Protein AF-A0A940HZU5-F1 (afdb_monomer_lite)

Radius of gyration: 27.44 Å; chains: 1; bounding box: 53×49×79 Å

Structure (mmCIF, N/CA/C/O backbone):
data_AF-A0A940HZU5-F1
#
_entry.id   AF-A0A940HZU5-F1
#
loop_
_atom_site.group_PDB
_atom_site.id
_atom_site.type_symbol
_atom_site.label_atom_id
_atom_site.label_alt_id
_atom_site.label_comp_id
_atom_site.label_asym_id
_atom_site.label_entity_id
_atom_site.label_seq_id
_atom_site.pdbx_PDB_ins_code
_atom_site.Cartn_x
_atom_site.Cartn_y
_atom_site.Cartn_z
_atom_site.occupancy
_atom_site.B_iso_or_equiv
_atom_site.auth_seq_id
_atom_site.auth_comp_id
_atom_site.auth_asym_id
_atom_site.auth_atom_id
_atom_site.pdbx_PDB_model_num
ATOM 1 N N . MET A 1 1 ? 13.998 6.261 -34.805 1.00 33.50 1 MET A N 1
ATOM 2 C CA . MET A 1 1 ? 14.179 6.524 -33.360 1.00 33.50 1 MET A CA 1
ATOM 3 C C . MET A 1 1 ? 12.966 5.956 -32.638 1.00 33.50 1 MET A C 1
ATOM 5 O O . MET A 1 1 ? 11.883 6.503 -32.793 1.00 33.50 1 MET A O 1
ATOM 9 N N . VAL A 1 2 ? 13.092 4.814 -31.957 1.00 42.34 2 VAL A N 1
ATOM 10 C CA . VAL A 1 2 ? 11.961 4.232 -31.214 1.00 42.34 2 VAL A CA 1
ATOM 11 C C . VAL A 1 2 ? 11.777 5.073 -29.956 1.00 42.34 2 VAL A C 1
ATOM 13 O O . VAL A 1 2 ? 12.601 5.022 -29.046 1.00 42.34 2 VAL A O 1
ATOM 16 N N . ASN A 1 3 ? 10.744 5.916 -29.948 1.00 39.06 3 ASN A N 1
ATOM 17 C CA . ASN A 1 3 ? 10.325 6.663 -28.770 1.00 39.06 3 ASN A CA 1
ATOM 18 C C . ASN A 1 3 ? 9.863 5.633 -27.730 1.00 39.06 3 ASN A C 1
ATOM 20 O O . ASN A 1 3 ? 8.731 5.157 -27.799 1.00 39.06 3 ASN A O 1
ATOM 24 N N . LYS A 1 4 ? 10.773 5.215 -26.839 1.00 44.28 4 LYS A N 1
ATOM 25 C CA . LYS A 1 4 ? 10.489 4.331 -25.704 1.00 44.28 4 LYS A CA 1
ATOM 26 C C . LYS A 1 4 ? 9.590 5.091 -24.744 1.00 44.28 4 LYS A C 1
ATOM 28 O O . LYS A 1 4 ? 10.065 5.722 -23.800 1.00 44.28 4 LYS A O 1
ATOM 33 N N . ARG A 1 5 ? 8.295 5.118 -25.043 1.00 53.41 5 ARG A N 1
ATOM 34 C CA . ARG A 1 5 ? 7.315 5.786 -24.203 1.00 53.41 5 ARG A CA 1
ATOM 35 C C . ARG A 1 5 ? 7.353 5.092 -22.849 1.00 53.41 5 ARG A C 1
ATOM 37 O O . ARG A 1 5 ? 7.190 3.880 -22.743 1.00 53.41 5 ARG A O 1
ATOM 44 N N . HIS A 1 6 ? 7.649 5.862 -21.811 1.00 55.97 6 HIS A N 1
ATOM 45 C CA . HIS A 1 6 ? 7.389 5.428 -20.450 1.00 55.97 6 HIS A CA 1
ATOM 46 C C . HIS A 1 6 ? 5.877 5.526 -20.261 1.00 55.97 6 HIS A C 1
ATOM 48 O O . HIS A 1 6 ? 5.378 6.505 -19.700 1.00 55.97 6 HIS A O 1
ATOM 54 N N . ASP A 1 7 ? 5.146 4.573 -20.835 1.00 63.38 7 ASP A N 1
ATOM 55 C CA . ASP A 1 7 ? 3.695 4.587 -20.821 1.00 63.38 7 ASP A CA 1
ATOM 56 C C . ASP A 1 7 ? 3.241 4.339 -19.381 1.00 63.38 7 ASP A C 1
ATOM 58 O O . ASP A 1 7 ? 3.487 3.289 -18.772 1.00 63.38 7 ASP A O 1
ATOM 62 N N . LYS A 1 8 ? 2.644 5.383 -18.800 1.00 72.06 8 LYS A N 1
ATOM 63 C CA . LYS A 1 8 ? 1.909 5.289 -17.545 1.00 72.06 8 LYS A CA 1
ATOM 64 C C . LYS A 1 8 ? 0.564 4.675 -17.876 1.00 72.06 8 LYS A C 1
ATOM 66 O O . LYS A 1 8 ? -0.210 5.266 -18.622 1.00 72.06 8 LYS A O 1
ATOM 71 N N . GLY A 1 9 ? 0.302 3.503 -17.326 1.00 74.81 9 GLY A N 1
ATOM 72 C CA . GLY A 1 9 ? -0.891 2.747 -17.661 1.00 74.81 9 GLY A CA 1
ATOM 73 C C . GLY A 1 9 ? -1.328 1.836 -16.532 1.00 74.81 9 GLY A C 1
ATOM 74 O O . GLY A 1 9 ? -0.617 1.646 -15.541 1.00 74.81 9 GLY A O 1
ATOM 75 N N . THR A 1 10 ? -2.525 1.296 -16.715 1.00 79.81 10 THR A N 1
ATOM 76 C CA . THR A 1 10 ? -3.044 0.188 -15.922 1.00 79.81 10 THR A CA 1
ATOM 77 C C . THR A 1 10 ? -2.892 -1.073 -16.759 1.00 79.81 10 THR A C 1
ATOM 79 O O . THR A 1 10 ? -3.393 -1.126 -17.877 1.00 79.81 10 THR A O 1
ATOM 82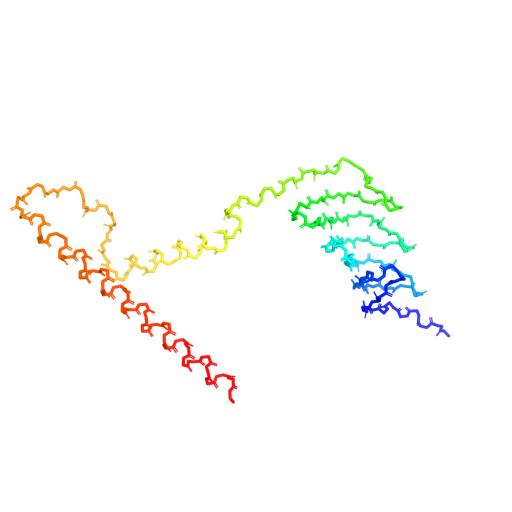 N N . PHE A 1 11 ? -2.182 -2.059 -16.231 1.00 78.75 11 PHE A N 1
ATOM 83 C CA . PHE A 1 11 ? -1.897 -3.333 -16.871 1.00 78.75 11 PHE A CA 1
ATOM 84 C C . PHE A 1 11 ? -2.450 -4.446 -15.995 1.00 78.75 11 PHE A C 1
ATOM 86 O O . PHE A 1 11 ? -2.144 -4.512 -14.804 1.00 78.75 11 PHE A O 1
ATOM 93 N N . THR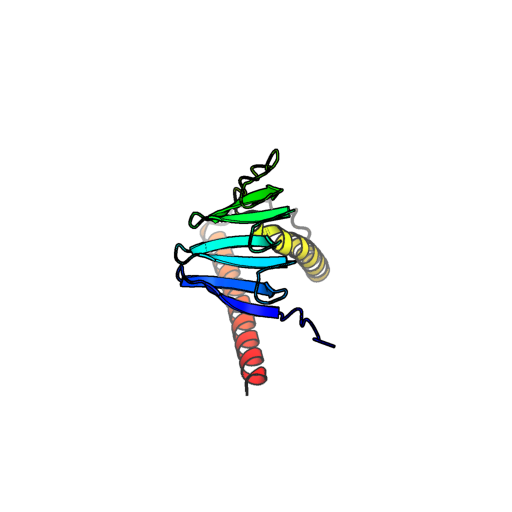 A 1 12 ? -3.256 -5.319 -16.579 1.00 79.88 12 THR A N 1
ATOM 94 C CA . THR A 1 12 ? -3.671 -6.557 -15.924 1.00 79.88 12 THR A CA 1
ATOM 95 C C . THR A 1 12 ? -2.600 -7.606 -16.178 1.00 79.88 12 THR A C 1
ATOM 97 O O . THR A 1 12 ? -2.167 -7.800 -17.311 1.00 79.88 12 THR A O 1
ATOM 100 N N . MET A 1 13 ? -2.128 -8.227 -15.109 1.00 77.75 13 MET A N 1
ATOM 101 C CA . MET A 1 13 ? -1.109 -9.270 -15.131 1.00 77.75 13 MET A CA 1
ATOM 102 C C . MET A 1 13 ? -1.766 -10.629 -15.359 1.00 77.75 13 MET A C 1
ATOM 104 O O . MET A 1 13 ? -2.962 -10.784 -15.116 1.00 77.75 13 MET A O 1
ATOM 108 N N . GLU A 1 14 ? -0.984 -11.617 -15.792 1.00 76.44 14 GLU A N 1
ATOM 109 C CA . GLU A 1 14 ? -1.481 -12.979 -16.051 1.00 76.44 14 GLU A CA 1
ATOM 110 C C . GLU A 1 14 ? -2.114 -13.614 -14.801 1.00 76.44 14 GLU A C 1
ATOM 112 O O . GLU A 1 14 ? -3.120 -14.308 -14.902 1.00 76.44 14 GLU A O 1
ATOM 117 N N . ASP A 1 15 ? -1.618 -13.260 -13.611 1.00 76.44 15 ASP A N 1
ATOM 118 C CA . ASP A 1 15 ? -2.164 -13.685 -12.314 1.00 76.44 15 ASP A CA 1
ATOM 119 C C . ASP A 1 15 ? -3.521 -13.028 -11.956 1.00 76.44 15 ASP A C 1
ATOM 121 O O . ASP A 1 15 ? -4.043 -13.205 -10.852 1.00 76.44 15 ASP A O 1
ATOM 125 N N . GLY A 1 16 ? -4.076 -12.189 -12.839 1.00 82.25 16 GLY A N 1
ATOM 126 C CA . GLY A 1 16 ? -5.288 -11.392 -12.613 1.00 82.25 16 GLY A CA 1
ATOM 127 C C . GLY A 1 16 ? -5.076 -10.145 -11.745 1.00 82.25 16 GLY A C 1
ATOM 128 O O . GLY A 1 16 ? -6.013 -9.377 -11.523 1.00 82.25 16 GLY A O 1
ATOM 129 N N . GLY A 1 17 ? -3.857 -9.924 -11.245 1.00 86.31 17 GLY A N 1
ATOM 130 C CA . GLY A 1 17 ? -3.492 -8.718 -10.506 1.00 86.31 17 GLY A CA 1
ATOM 131 C C . GLY A 1 17 ? -3.425 -7.483 -11.407 1.00 86.31 17 GLY A C 1
ATOM 132 O O . GLY A 1 17 ? -3.130 -7.572 -12.596 1.00 86.31 17 GLY A O 1
ATOM 133 N N . THR A 1 18 ? -3.660 -6.306 -10.838 1.00 88.38 18 THR A N 1
ATOM 134 C CA . THR A 1 18 ? -3.652 -5.036 -11.575 1.00 88.38 18 THR A CA 1
ATOM 135 C C . THR A 1 18 ? -2.442 -4.201 -11.188 1.00 88.38 18 THR A C 1
ATOM 137 O O . THR A 1 18 ? -2.282 -3.810 -10.029 1.00 88.38 18 THR A O 1
ATOM 140 N N . TYR A 1 19 ? -1.609 -3.871 -12.168 1.00 88.50 19 TYR A N 1
ATOM 141 C CA . TYR A 1 19 ? -0.474 -2.971 -12.035 1.00 88.50 19 TYR A CA 1
ATOM 142 C C . TYR A 1 19 ? -0.800 -1.589 -12.598 1.00 88.50 19 TYR A C 1
ATOM 144 O O . TYR A 1 19 ? -1.113 -1.446 -13.771 1.00 88.50 19 TYR A O 1
ATOM 152 N N . VAL A 1 20 ? -0.671 -0.553 -11.781 1.00 89.81 20 VAL A N 1
ATOM 153 C CA . VAL A 1 20 ? -0.814 0.847 -12.185 1.00 89.81 20 VAL A CA 1
ATOM 154 C C . VAL A 1 20 ? 0.521 1.538 -11.980 1.00 89.81 20 VAL A C 1
ATOM 156 O O . VAL A 1 20 ? 0.959 1.729 -10.842 1.00 89.81 20 VAL A O 1
ATOM 159 N N . GLY A 1 21 ? 1.188 1.928 -13.058 1.00 88.62 21 GLY A N 1
ATOM 160 C CA . GLY A 1 21 ? 2.506 2.534 -12.935 1.00 88.62 21 GLY A CA 1
ATOM 161 C C . GLY A 1 21 ? 3.162 2.869 -14.256 1.00 88.62 21 GLY A C 1
ATOM 162 O O . GLY A 1 21 ? 2.559 2.782 -15.325 1.00 88.62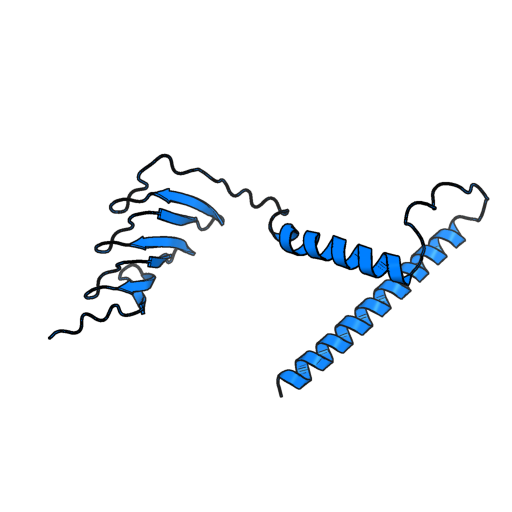 21 GLY A O 1
ATOM 163 N N . THR A 1 22 ? 4.420 3.283 -14.157 1.00 86.56 22 THR A N 1
ATOM 164 C CA . THR A 1 22 ? 5.277 3.452 -15.326 1.00 86.56 22 THR A CA 1
ATOM 165 C C . THR A 1 22 ? 5.765 2.090 -15.800 1.00 86.56 22 THR A C 1
ATOM 167 O O . THR A 1 22 ? 6.273 1.285 -15.018 1.00 86.56 22 THR A O 1
ATOM 170 N N . THR A 1 23 ? 5.642 1.846 -17.096 1.00 82.81 23 THR A N 1
ATOM 171 C CA . THR A 1 23 ? 6.316 0.727 -17.753 1.00 82.81 23 THR A CA 1
ATOM 172 C C . THR A 1 23 ? 7.423 1.258 -18.649 1.00 82.81 23 THR A C 1
ATOM 174 O O . THR A 1 23 ? 7.397 2.411 -19.085 1.00 82.81 23 THR A O 1
ATOM 177 N N . LYS A 1 24 ? 8.441 0.439 -18.878 1.00 81.56 24 LYS A N 1
ATOM 178 C CA . LYS A 1 24 ? 9.508 0.701 -19.834 1.00 81.56 24 LYS A CA 1
ATOM 179 C C . LYS A 1 24 ? 9.621 -0.528 -20.718 1.00 81.56 24 LYS A C 1
ATOM 181 O O . LYS A 1 24 ? 9.840 -1.618 -20.203 1.00 81.56 24 LYS A O 1
ATOM 186 N N . ASP A 1 25 ? 9.438 -0.347 -22.024 1.00 80.19 25 ASP A N 1
ATOM 187 C CA . ASP A 1 25 ? 9.473 -1.438 -23.008 1.00 80.19 25 ASP A CA 1
ATOM 188 C C . ASP A 1 25 ? 8.480 -2.583 -22.680 1.00 80.19 25 ASP A C 1
ATOM 190 O O . ASP A 1 25 ? 8.785 -3.755 -22.864 1.00 80.19 25 ASP A O 1
ATOM 194 N N . GLY A 1 26 ? 7.298 -2.249 -22.140 1.00 74.94 26 GLY A N 1
ATOM 195 C CA . GLY A 1 26 ? 6.276 -3.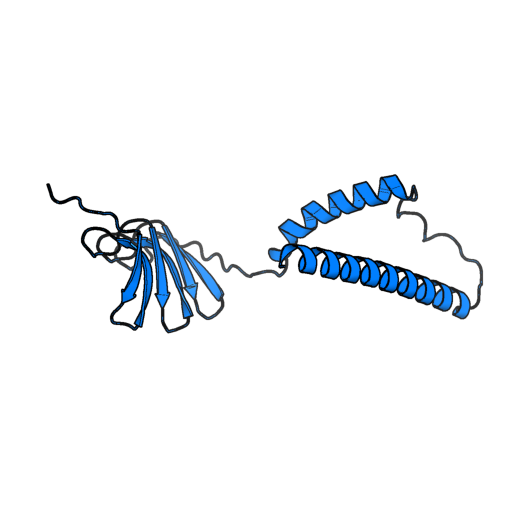228 -21.732 1.00 74.94 26 GLY A CA 1
ATOM 196 C C . GLY A 1 26 ? 6.532 -3.909 -20.381 1.00 74.94 26 GLY A C 1
ATOM 197 O O . GLY A 1 26 ? 5.712 -4.700 -19.929 1.00 74.94 26 GLY A O 1
ATOM 198 N N . VAL A 1 27 ? 7.632 -3.574 -19.701 1.00 81.31 27 VAL A N 1
ATOM 199 C CA . VAL A 1 27 ? 8.003 -4.151 -18.404 1.00 81.31 27 VAL A CA 1
ATOM 200 C C . VAL A 1 27 ? 7.781 -3.124 -17.282 1.00 81.31 27 VAL A C 1
ATOM 202 O O . VAL A 1 27 ? 8.164 -1.960 -17.439 1.00 81.31 27 VAL A O 1
ATOM 205 N N . PRO A 1 28 ? 7.198 -3.500 -16.125 1.00 83.12 28 PRO A N 1
ATOM 206 C CA . PRO A 1 28 ? 7.081 -2.620 -14.961 1.00 83.12 28 PRO A CA 1
ATOM 207 C C . PRO A 1 28 ? 8.428 -2.014 -14.552 1.00 83.12 28 PRO A C 1
ATOM 209 O O . PRO A 1 28 ? 9.370 -2.727 -14.190 1.00 83.12 28 PRO A O 1
ATOM 212 N N . HIS A 1 29 ? 8.527 -0.685 -14.592 1.00 86.31 29 HIS A N 1
ATOM 213 C CA . HIS A 1 29 ? 9.773 0.022 -14.307 1.00 86.31 29 HIS A CA 1
ATOM 214 C C . HIS A 1 29 ? 9.507 1.443 -13.808 1.00 86.31 29 HIS A C 1
ATOM 216 O O . HIS A 1 29 ? 8.824 2.226 -14.458 1.00 86.31 29 HIS A O 1
ATOM 222 N N . GLY A 1 30 ? 10.127 1.843 -12.700 1.00 87.56 30 GLY A N 1
ATOM 223 C CA . GLY A 1 30 ? 9.941 3.154 -12.078 1.00 87.56 30 GLY A CA 1
ATOM 224 C C . GLY A 1 30 ? 9.080 3.055 -10.826 1.00 87.56 30 GLY A C 1
ATOM 225 O O . GLY A 1 30 ? 9.381 2.246 -9.960 1.00 87.56 30 GLY A O 1
ATOM 226 N N . GLN A 1 31 ? 8.053 3.891 -10.679 1.00 88.94 31 GLN A N 1
ATOM 227 C CA . GLN A 1 31 ? 7.110 3.795 -9.560 1.00 88.94 31 GLN A CA 1
ATOM 228 C C . GLN A 1 31 ? 5.809 3.161 -10.031 1.00 88.94 31 GLN A C 1
ATOM 230 O O . GLN A 1 31 ? 5.273 3.520 -11.079 1.00 88.94 31 GLN A O 1
ATOM 235 N N . GLY A 1 32 ? 5.296 2.234 -9.230 1.00 90.75 32 GLY A N 1
ATOM 236 C CA . GLY A 1 32 ? 4.088 1.510 -9.568 1.00 90.75 32 GLY A CA 1
ATOM 237 C C . GLY A 1 32 ? 3.400 0.899 -8.365 1.00 90.75 32 GLY A C 1
ATOM 238 O O . GLY A 1 32 ? 3.991 0.660 -7.307 1.00 90.75 32 GLY A O 1
ATOM 239 N N . THR A 1 33 ? 2.119 0.657 -8.569 1.00 91.44 33 THR A N 1
ATOM 240 C CA . THR A 1 33 ? 1.206 0.067 -7.613 1.00 91.44 33 THR A CA 1
ATOM 241 C C . THR A 1 33 ? 0.700 -1.239 -8.185 1.00 91.44 33 THR A C 1
ATOM 243 O O . THR A 1 33 ? 0.010 -1.224 -9.193 1.00 91.44 33 THR A O 1
ATOM 246 N N . TYR A 1 34 ? 1.011 -2.353 -7.544 1.00 90.06 34 TYR A N 1
ATOM 247 C CA . TYR A 1 34 ? 0.462 -3.653 -7.896 1.00 90.06 34 TYR A CA 1
ATOM 248 C C . TYR A 1 34 ? -0.617 -4.026 -6.888 1.00 90.06 34 TYR A C 1
ATOM 250 O O . TYR A 1 34 ? -0.397 -3.912 -5.684 1.00 90.06 34 TYR A O 1
ATOM 258 N N . THR A 1 35 ? -1.778 -4.442 -7.372 1.00 90.38 35 THR A N 1
ATOM 259 C CA . THR A 1 35 ? -2.898 -4.916 -6.557 1.00 90.38 35 THR A CA 1
ATOM 260 C C . THR A 1 35 ? -3.145 -6.371 -6.909 1.00 90.38 35 THR A C 1
ATOM 262 O O . THR A 1 35 ? -3.454 -6.676 -8.058 1.00 90.38 35 THR A O 1
ATOM 265 N N . TRP A 1 36 ? -2.982 -7.262 -5.939 1.00 88.88 36 TRP A N 1
ATOM 266 C CA . TRP A 1 36 ? -3.265 -8.681 -6.111 1.00 88.88 36 TRP A CA 1
ATOM 267 C C . TRP A 1 36 ? -4.770 -8.942 -6.066 1.00 88.88 36 TRP A C 1
ATOM 269 O O . TRP A 1 36 ? -5.527 -8.209 -5.427 1.00 88.88 36 TRP A O 1
ATOM 279 N N . THR A 1 37 ? -5.196 -10.037 -6.692 1.00 87.94 37 THR A N 1
ATOM 280 C CA . THR A 1 37 ? -6.579 -10.538 -6.631 1.00 87.94 37 THR A CA 1
ATOM 281 C C . THR A 1 37 ? -7.012 -10.898 -5.208 1.00 87.94 37 THR A C 1
ATOM 283 O O . THR A 1 37 ? -8.187 -10.789 -4.876 1.00 87.94 37 THR A O 1
ATOM 286 N N . SER A 1 38 ? -6.058 -11.236 -4.334 1.00 84.31 38 SER A N 1
ATOM 287 C CA . SER A 1 38 ? -6.263 -11.450 -2.895 1.00 84.31 38 SER A CA 1
ATOM 288 C C . SER A 1 38 ? -6.600 -10.171 -2.108 1.00 84.31 38 SER A C 1
ATOM 290 O O . SER A 1 38 ? -6.916 -10.249 -0.922 1.00 84.31 38 SER A O 1
ATOM 292 N N . GLY A 1 39 ? -6.518 -8.991 -2.734 1.00 84.06 39 GLY A N 1
ATOM 293 C CA . GLY A 1 39 ? -6.728 -7.689 -2.091 1.00 84.06 39 GLY A CA 1
ATOM 294 C C . GLY A 1 39 ? -5.466 -7.086 -1.468 1.00 84.06 39 GLY A C 1
ATOM 295 O O . GLY A 1 39 ? -5.508 -5.974 -0.937 1.00 84.06 39 GLY A O 1
ATOM 296 N N . GLU A 1 40 ? -4.328 -7.777 -1.547 1.00 88.81 40 GLU A N 1
ATOM 297 C CA . GLU A 1 40 ? -3.042 -7.194 -1.177 1.00 88.81 40 GLU A CA 1
ATOM 298 C C . GLU A 1 40 ? -2.640 -6.094 -2.167 1.00 88.81 40 GLU A C 1
ATOM 300 O O . GLU A 1 40 ? -3.002 -6.112 -3.345 1.00 88.81 40 GLU A O 1
ATOM 305 N N . LYS A 1 41 ? -1.852 -5.121 -1.707 1.00 91.44 41 LYS A N 1
ATOM 306 C CA . LYS A 1 41 ? -1.417 -3.989 -2.528 1.00 91.44 41 LYS A CA 1
ATOM 307 C C . LYS A 1 41 ? 0.015 -3.592 -2.231 1.00 91.44 41 LYS A C 1
ATOM 309 O O . LYS A 1 41 ? 0.334 -3.198 -1.112 1.00 91.44 41 LYS A O 1
ATOM 314 N N . TYR A 1 42 ? 0.864 -3.588 -3.245 1.00 90.00 42 TYR A N 1
ATOM 315 C CA . TYR A 1 42 ? 2.236 -3.117 -3.161 1.00 90.00 42 TYR A CA 1
ATOM 316 C C . TYR A 1 42 ? 2.382 -1.789 -3.879 1.00 90.00 42 TYR A C 1
ATOM 318 O O . TYR A 1 42 ? 2.103 -1.683 -5.067 1.00 90.00 42 TYR A O 1
ATOM 326 N N . VAL A 1 43 ? 2.862 -0.779 -3.166 1.00 92.06 43 VAL A N 1
ATOM 327 C CA . VAL A 1 43 ? 3.182 0.536 -3.721 1.00 92.06 43 VAL A CA 1
ATOM 328 C C . VAL A 1 43 ? 4.667 0.761 -3.549 1.00 92.06 43 VAL A C 1
ATOM 330 O O . VAL A 1 43 ? 5.152 0.878 -2.424 1.00 92.06 43 VAL A O 1
ATOM 333 N N . GLY A 1 44 ? 5.406 0.846 -4.645 1.00 91.81 44 GLY A N 1
ATOM 334 C CA . GLY A 1 44 ? 6.843 1.015 -4.540 1.00 91.81 44 GLY A CA 1
ATOM 335 C C . GLY A 1 44 ? 7.527 1.247 -5.862 1.00 91.81 44 GLY A C 1
ATOM 336 O O . GLY A 1 44 ? 6.903 1.496 -6.898 1.00 91.81 44 GLY A O 1
ATOM 337 N N . LYS A 1 45 ? 8.851 1.189 -5.799 1.00 89.69 45 LYS A N 1
ATOM 338 C CA . LYS A 1 45 ? 9.670 1.181 -6.996 1.00 89.69 45 LYS A CA 1
ATOM 339 C C . LYS A 1 45 ? 9.707 -0.234 -7.599 1.00 89.69 45 LYS A C 1
ATOM 341 O O . LYS A 1 45 ? 9.622 -1.247 -6.899 1.00 89.69 45 LYS A O 1
ATOM 346 N N . TRP A 1 46 ? 9.776 -0.261 -8.920 1.00 88.31 46 TRP A N 1
ATOM 347 C CA . TRP A 1 46 ? 9.825 -1.430 -9.781 1.00 88.31 46 TRP A CA 1
ATOM 348 C C . TRP A 1 46 ? 11.013 -1.277 -10.715 1.00 88.31 46 TRP A C 1
ATOM 350 O O . TRP A 1 46 ? 11.304 -0.173 -11.186 1.00 88.31 46 TRP A O 1
ATOM 360 N N . LYS A 1 47 ? 11.714 -2.369 -10.972 1.00 85.81 47 LYS A N 1
ATOM 361 C CA . LYS A 1 47 ? 12.835 -2.401 -11.899 1.00 85.81 47 LYS A CA 1
ATOM 362 C C . LYS A 1 47 ? 12.846 -3.765 -12.571 1.00 85.81 47 LYS A C 1
ATOM 364 O O . LYS A 1 47 ? 12.784 -4.773 -11.877 1.00 85.81 47 LYS A O 1
ATOM 369 N N . ASP A 1 48 ? 12.891 -3.774 -13.900 1.00 84.69 48 ASP A N 1
ATOM 370 C CA . ASP A 1 48 ? 12.949 -4.994 -14.713 1.00 84.69 48 ASP A CA 1
ATOM 371 C C . ASP A 1 48 ? 11.837 -6.005 -14.357 1.00 84.69 48 ASP A C 1
ATOM 373 O O . ASP A 1 48 ? 12.060 -7.210 -14.296 1.00 84.69 48 ASP A O 1
ATOM 377 N N . GLY A 1 49 ? 10.632 -5.502 -14.051 1.00 82.25 49 GLY A N 1
ATOM 378 C CA . GLY A 1 49 ? 9.468 -6.327 -13.708 1.00 82.25 49 GLY A CA 1
ATOM 379 C C . GLY A 1 49 ? 9.429 -6.803 -12.256 1.00 82.25 49 GLY A C 1
ATOM 380 O O . GLY A 1 49 ? 8.450 -7.419 -11.847 1.00 82.25 49 GLY A O 1
ATOM 381 N N . LYS A 1 50 ? 10.445 -6.483 -11.449 1.00 84.81 50 LYS A N 1
ATOM 382 C CA . LYS A 1 50 ? 10.547 -6.899 -10.045 1.00 84.81 50 LYS A CA 1
ATOM 383 C C . LYS A 1 50 ? 10.416 -5.718 -9.090 1.00 84.81 50 LYS A C 1
ATOM 385 O O . LYS A 1 50 ? 10.766 -4.582 -9.427 1.00 84.81 50 LYS A O 1
ATOM 390 N N . GLN A 1 51 ? 9.944 -5.975 -7.870 1.00 86.50 51 GLN A N 1
ATOM 391 C CA . GLN A 1 51 ? 9.944 -4.963 -6.813 1.00 86.50 51 GLN A CA 1
ATOM 392 C C . GLN A 1 51 ? 11.389 -4.596 -6.445 1.00 86.50 51 GLN A C 1
ATOM 394 O O . GLN A 1 51 ? 12.211 -5.463 -6.141 1.00 86.50 51 GLN A O 1
ATOM 399 N N . HIS A 1 52 ? 11.711 -3.303 -6.467 1.00 87.44 52 HIS A N 1
ATOM 400 C CA . HIS A 1 52 ? 13.063 -2.816 -6.204 1.00 87.44 52 HIS A CA 1
ATOM 401 C C . HIS A 1 52 ? 13.033 -1.450 -5.517 1.00 87.44 52 HIS A C 1
ATOM 403 O O . HIS A 1 52 ? 12.165 -0.642 -5.799 1.00 87.44 52 HIS A O 1
ATOM 409 N N . GLY A 1 53 ? 14.002 -1.123 -4.666 1.00 86.25 53 GLY A N 1
ATOM 410 C CA . GLY A 1 53 ? 14.058 0.155 -3.955 1.00 86.25 53 GLY A CA 1
ATOM 411 C C . GLY A 1 53 ? 13.073 0.230 -2.786 1.00 86.25 53 GLY A C 1
ATOM 412 O O . GLY A 1 53 ? 12.785 -0.763 -2.145 1.00 86.25 53 GLY A O 1
ATOM 413 N N . GLN A 1 54 ? 12.581 1.416 -2.431 1.00 86.38 54 GLN A N 1
ATOM 414 C CA . GLN A 1 54 ? 11.616 1.548 -1.331 1.00 86.38 54 GLN A CA 1
ATOM 415 C C . GLN A 1 54 ? 10.199 1.189 -1.786 1.00 86.38 54 GLN A C 1
ATOM 417 O O . GLN A 1 54 ? 9.751 1.637 -2.846 1.00 86.38 54 GLN A O 1
ATOM 422 N N . GLY A 1 55 ? 9.496 0.421 -0.955 1.00 88.38 55 GLY A N 1
ATOM 423 C CA . GLY A 1 55 ? 8.143 -0.042 -1.230 1.00 88.38 55 GLY A CA 1
ATOM 424 C C . GLY A 1 55 ? 7.356 -0.358 0.037 1.00 88.38 55 GLY A C 1
ATOM 425 O O . GLY A 1 55 ? 7.918 -0.646 1.096 1.00 88.38 55 GLY A O 1
ATOM 426 N N . THR A 1 56 ? 6.037 -0.281 -0.084 1.00 88.12 56 THR A N 1
ATOM 427 C CA . THR A 1 56 ? 5.065 -0.554 0.972 1.00 88.12 56 THR A CA 1
ATOM 428 C C . THR A 1 56 ? 4.115 -1.644 0.505 1.00 88.12 56 THR A C 1
ATOM 430 O O . THR A 1 56 ? 3.344 -1.418 -0.425 1.00 88.12 56 THR A O 1
ATOM 433 N N . LEU A 1 57 ? 4.141 -2.797 1.169 1.00 87.69 57 LEU A N 1
ATOM 434 C CA . LEU A 1 57 ? 3.174 -3.874 0.971 1.00 87.69 57 LEU A CA 1
ATOM 435 C C . LEU A 1 57 ? 2.051 -3.750 2.001 1.00 87.69 57 LEU A C 1
ATOM 437 O O . LEU A 1 57 ? 2.294 -3.824 3.201 1.00 87.69 57 LEU A O 1
ATOM 441 N N . THR A 1 58 ? 0.823 -3.577 1.540 1.00 88.12 58 THR A N 1
ATOM 442 C CA . THR A 1 58 ? -0.393 -3.634 2.351 1.00 88.12 58 THR A CA 1
ATOM 443 C C . THR A 1 58 ? -1.006 -5.013 2.173 1.00 88.12 58 THR A C 1
ATOM 445 O O . THR A 1 58 ? -1.367 -5.372 1.057 1.00 88.12 58 THR A O 1
ATOM 448 N N . LYS A 1 59 ? -1.097 -5.784 3.255 1.00 84.88 59 LYS A N 1
ATOM 449 C CA . LYS A 1 59 ? -1.776 -7.083 3.256 1.00 84.88 59 LYS A CA 1
ATOM 450 C C . LYS A 1 59 ? -3.292 -6.896 3.316 1.00 84.88 59 LYS A C 1
ATOM 452 O O . LYS A 1 59 ? -3.757 -5.830 3.729 1.00 84.88 59 LYS A O 1
ATOM 457 N N . SER A 1 60 ? -4.041 -7.939 2.973 1.00 81.00 60 SER A N 1
ATOM 458 C CA . SER A 1 60 ? -5.504 -7.999 3.116 1.00 81.00 60 SER A CA 1
ATOM 459 C C . SER A 1 60 ? -5.969 -7.663 4.543 1.00 81.00 60 SER A C 1
ATOM 461 O O . SER A 1 60 ? -6.945 -6.940 4.714 1.00 81.00 60 SER A O 1
ATOM 463 N N . ASP A 1 61 ? -5.197 -8.058 5.562 1.00 79.56 61 ASP A N 1
ATOM 464 C CA . ASP A 1 61 ? -5.436 -7.737 6.983 1.00 79.56 61 ASP A CA 1
ATOM 465 C C . ASP A 1 61 ? -5.248 -6.243 7.340 1.00 79.56 61 ASP A C 1
ATOM 467 O O . ASP A 1 61 ? -5.299 -5.858 8.509 1.00 79.56 61 ASP A O 1
ATOM 471 N N . GLY A 1 62 ? -4.908 -5.385 6.373 1.00 76.50 62 GLY A N 1
ATOM 472 C CA . GLY A 1 62 ? -4.592 -3.968 6.587 1.00 76.50 62 GLY A CA 1
ATOM 473 C C . GLY A 1 62 ? -3.186 -3.704 7.141 1.00 76.50 62 GLY A C 1
ATOM 474 O O . GLY A 1 62 ? -2.760 -2.547 7.224 1.00 76.50 62 GLY A O 1
ATOM 475 N N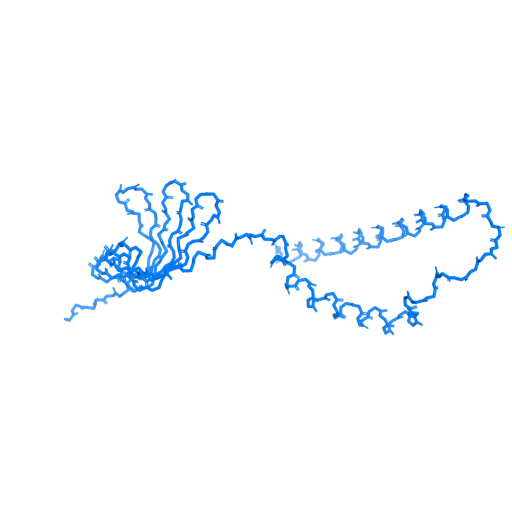 . LYS A 1 63 ? -2.423 -4.755 7.471 1.00 79.25 63 LYS A N 1
ATOM 476 C CA . LYS A 1 63 ? -1.024 -4.647 7.914 1.00 79.25 63 LYS A CA 1
ATOM 477 C C . LYS A 1 63 ? -0.141 -4.118 6.786 1.00 79.25 63 LYS A C 1
ATOM 479 O O . LYS A 1 63 ? -0.093 -4.688 5.697 1.00 79.25 63 LYS A O 1
ATOM 484 N N . LYS A 1 64 ? 0.613 -3.056 7.065 1.00 83.56 64 LYS A N 1
ATOM 485 C CA . LYS A 1 64 ? 1.524 -2.415 6.108 1.00 83.56 64 LYS A CA 1
ATOM 486 C C . LYS A 1 64 ? 2.971 -2.751 6.444 1.00 83.56 64 LYS A C 1
ATOM 488 O O . LYS A 1 64 ? 3.400 -2.570 7.572 1.00 83.56 64 LYS A O 1
ATOM 493 N N . HIS A 1 65 ? 3.727 -3.197 5.453 1.00 81.62 65 HIS A N 1
ATOM 494 C CA . HIS A 1 65 ? 5.141 -3.524 5.568 1.00 81.62 65 HIS A CA 1
ATOM 495 C C . HIS A 1 65 ? 5.912 -2.541 4.700 1.00 81.62 65 HIS A C 1
ATOM 497 O O . HIS A 1 65 ? 5.842 -2.598 3.472 1.00 81.62 65 HIS A O 1
ATOM 503 N N . VAL A 1 66 ? 6.603 -1.601 5.343 1.00 84.38 66 VAL A N 1
ATOM 504 C CA . VAL A 1 66 ? 7.422 -0.596 4.662 1.00 84.38 66 VAL A CA 1
ATOM 505 C C . VAL A 1 66 ? 8.871 -1.048 4.725 1.00 84.38 66 VAL A C 1
ATOM 507 O O . VAL A 1 66 ? 9.427 -1.261 5.803 1.00 84.38 66 VAL A O 1
ATOM 510 N N . GLY A 1 67 ? 9.496 -1.189 3.566 1.00 84.44 67 GLY A N 1
ATOM 511 C CA . GLY A 1 67 ? 10.849 -1.708 3.487 1.00 84.44 67 GLY A CA 1
ATOM 512 C C . GLY A 1 67 ? 11.572 -1.283 2.226 1.00 84.44 67 GLY A C 1
ATOM 513 O O . GLY A 1 67 ? 11.016 -0.655 1.322 1.00 84.44 67 GLY A O 1
ATOM 514 N N . LYS A 1 68 ? 12.853 -1.632 2.191 1.00 86.19 68 LYS A N 1
ATOM 515 C CA . LYS A 1 68 ? 13.597 -1.713 0.944 1.00 86.19 68 LYS A CA 1
ATOM 516 C C . LYS A 1 68 ? 13.341 -3.103 0.358 1.00 86.19 68 LYS A C 1
ATOM 518 O O . LYS A 1 68 ? 13.298 -4.086 1.083 1.00 86.19 68 LYS A O 1
ATOM 523 N N . TRP A 1 69 ? 13.128 -3.142 -0.941 1.00 84.25 69 TRP A N 1
ATOM 524 C CA . TRP A 1 69 ? 12.860 -4.303 -1.765 1.00 84.25 69 TRP A CA 1
ATOM 525 C C . TRP A 1 69 ? 13.995 -4.410 -2.772 1.00 84.25 69 TRP A C 1
ATOM 527 O O . TRP A 1 69 ? 14.498 -3.395 -3.265 1.00 84.25 69 TRP A O 1
ATOM 537 N N . LYS A 1 70 ? 14.438 -5.620 -3.061 1.00 84.00 70 LYS A N 1
ATOM 538 C CA . LYS A 1 70 ? 15.453 -5.883 -4.069 1.00 84.00 70 LYS A CA 1
ATOM 539 C C . LYS A 1 70 ? 15.113 -7.218 -4.711 1.00 84.00 70 LYS A C 1
ATOM 541 O O . LYS A 1 70 ? 14.986 -8.213 -4.014 1.00 84.00 70 LYS A O 1
ATOM 546 N N . ASP A 1 71 ? 14.937 -7.204 -6.026 1.00 82.62 71 ASP A N 1
ATOM 547 C CA . ASP A 1 71 ? 14.698 -8.392 -6.850 1.00 82.62 71 ASP A CA 1
ATOM 548 C C . ASP A 1 71 ? 13.457 -9.207 -6.442 1.00 82.62 71 ASP A C 1
ATOM 550 O O . ASP A 1 71 ? 13.389 -10.407 -6.684 1.00 82.62 71 ASP A O 1
ATOM 554 N N . GLY A 1 72 ? 12.451 -8.533 -5.876 1.00 76.50 72 GLY A N 1
ATOM 555 C CA . GLY A 1 72 ? 11.214 -9.149 -5.389 1.00 76.50 72 GLY A CA 1
ATOM 556 C C . GLY A 1 72 ? 11.226 -9.531 -3.909 1.00 76.50 72 GLY A C 1
ATOM 557 O O . GLY A 1 72 ? 10.178 -9.808 -3.332 1.00 76.50 72 GLY A O 1
ATOM 558 N N . GLU A 1 73 ? 12.385 -9.460 -3.258 1.00 74.12 73 GLU A N 1
ATOM 559 C CA . GLU A 1 73 ? 12.530 -9.792 -1.845 1.00 74.12 73 GLU A CA 1
ATOM 560 C C . GLU A 1 73 ? 12.664 -8.535 -0.987 1.00 74.12 73 GLU A C 1
ATOM 562 O O . GLU A 1 73 ? 13.231 -7.516 -1.395 1.00 74.12 73 GLU A O 1
ATOM 567 N N . LEU A 1 74 ? 12.141 -8.594 0.238 1.00 75.81 74 LEU A N 1
ATOM 568 C CA . LEU A 1 74 ? 12.268 -7.513 1.209 1.00 75.81 74 LEU A CA 1
ATOM 569 C C . LEU A 1 74 ? 13.723 -7.444 1.703 1.00 75.81 74 LEU A C 1
ATOM 571 O O . LEU A 1 74 ? 14.122 -8.123 2.644 1.00 75.81 74 LEU A O 1
ATOM 575 N N . HIS A 1 75 ? 14.534 -6.620 1.047 1.00 68.31 75 HIS A N 1
ATOM 576 C CA . HIS A 1 75 ? 15.951 -6.476 1.338 1.00 68.31 75 HIS A CA 1
ATOM 577 C C . HIS A 1 75 ? 16.229 -5.328 2.313 1.00 68.31 75 HIS A C 1
ATOM 579 O O . HIS A 1 75 ? 16.284 -4.156 1.937 1.00 68.31 75 HIS A O 1
ATOM 585 N N . GLY A 1 76 ? 16.471 -5.675 3.575 1.00 60.94 76 GLY A N 1
ATOM 586 C CA . GLY A 1 76 ? 16.907 -4.762 4.631 1.00 60.94 76 GLY A CA 1
ATOM 587 C C . GLY A 1 76 ? 16.143 -4.982 5.932 1.00 60.94 76 GLY A C 1
ATOM 588 O O . GLY A 1 76 ? 15.187 -5.751 5.978 1.00 60.94 76 GLY A O 1
ATOM 589 N N . LYS A 1 77 ? 16.539 -4.271 6.998 1.00 54.47 77 LYS A N 1
ATOM 590 C CA . LYS A 1 77 ? 15.746 -4.160 8.232 1.00 54.47 77 LYS A CA 1
ATOM 591 C C . LYS A 1 77 ? 14.467 -3.386 7.907 1.00 54.47 77 LYS A C 1
ATOM 593 O O . LYS A 1 77 ? 14.402 -2.176 8.123 1.00 54.47 77 LYS A O 1
ATOM 598 N N . GLY A 1 78 ? 13.495 -4.057 7.290 1.00 52.38 78 GLY A N 1
ATOM 599 C CA . GLY A 1 78 ? 12.159 -3.526 7.084 1.00 52.38 78 GLY A CA 1
ATOM 600 C C . GLY A 1 78 ? 11.671 -3.058 8.437 1.00 52.38 78 GLY A C 1
ATOM 601 O O . GLY A 1 78 ? 11.596 -3.841 9.382 1.00 52.38 78 GLY A O 1
ATOM 602 N N . THR A 1 79 ? 11.440 -1.758 8.566 1.00 46.59 79 THR A N 1
ATOM 603 C CA . THR A 1 79 ? 10.797 -1.245 9.758 1.00 46.59 79 THR A CA 1
ATOM 604 C C . THR A 1 79 ? 9.411 -1.862 9.710 1.00 46.59 79 THR A C 1
ATOM 606 O O . THR A 1 79 ? 8.574 -1.434 8.915 1.00 46.59 79 THR A O 1
ATOM 609 N N . HIS A 1 80 ? 9.186 -2.906 10.510 1.00 46.47 80 HIS A N 1
ATOM 610 C CA . HIS A 1 80 ? 7.857 -3.317 10.929 1.00 46.47 80 HIS A CA 1
ATOM 611 C C . HIS A 1 80 ? 7.267 -2.100 11.648 1.00 46.47 80 HIS A C 1
ATOM 613 O O . HIS A 1 80 ? 7.217 -2.013 12.867 1.00 46.47 80 HIS A O 1
ATOM 619 N N . LYS A 1 81 ? 6.843 -1.094 10.879 1.00 46.41 81 LYS A N 1
ATOM 620 C CA . LYS A 1 81 ? 5.739 -0.262 11.285 1.00 46.41 81 LYS A CA 1
ATOM 621 C C . LYS A 1 81 ? 4.569 -1.208 11.169 1.00 46.41 81 LYS A C 1
ATOM 623 O O . LYS A 1 81 ? 3.882 -1.239 10.155 1.00 46.41 81 LYS A O 1
ATOM 628 N N . GLU A 1 82 ? 4.373 -1.997 12.218 1.00 44.47 82 GLU A N 1
ATOM 629 C CA . GLU A 1 82 ? 3.025 -2.282 12.647 1.00 44.47 82 GLU A CA 1
ATOM 630 C C . GLU A 1 82 ? 2.370 -0.909 12.742 1.00 44.47 82 GLU A C 1
ATOM 632 O O . GLU A 1 82 ? 2.525 -0.165 13.706 1.00 44.47 82 GLU A O 1
ATOM 637 N N . ILE A 1 83 ? 1.739 -0.497 11.646 1.00 51.28 83 ILE A N 1
ATOM 638 C CA . ILE A 1 83 ? 0.745 0.543 11.705 1.00 51.28 83 ILE A CA 1
ATOM 639 C C . ILE A 1 83 ? -0.398 -0.188 12.389 1.00 51.28 83 ILE A C 1
ATOM 641 O O . ILE A 1 83 ? -1.342 -0.637 11.744 1.00 51.28 83 ILE A O 1
ATOM 645 N N . SER A 1 84 ? -0.273 -0.347 13.710 1.00 38.75 84 SER A N 1
ATOM 646 C CA . SER A 1 84 ? -1.416 -0.207 14.573 1.00 38.75 84 SER A CA 1
ATOM 647 C C . SER A 1 84 ? -2.007 1.107 14.099 1.00 38.75 84 SER A C 1
ATOM 649 O O . SER A 1 84 ? -1.468 2.197 14.305 1.00 38.75 84 SER A O 1
ATOM 651 N N . VAL A 1 85 ? -3.062 1.005 13.295 1.00 48.31 85 VAL A N 1
ATOM 652 C CA . VAL A 1 85 ? -3.951 2.130 13.103 1.00 48.31 85 VAL A CA 1
ATOM 653 C C . VAL A 1 85 ? -4.579 2.290 14.480 1.00 48.31 85 VAL A C 1
ATOM 655 O O . VAL A 1 85 ? -5.699 1.852 14.728 1.00 48.31 85 VAL A O 1
ATOM 658 N N . SER A 1 86 ? -3.819 2.857 15.426 1.00 41.12 86 SER A N 1
ATOM 659 C CA . SER A 1 86 ? -4.421 3.494 16.569 1.00 41.12 86 SER A CA 1
ATOM 660 C C . SER A 1 86 ? -5.397 4.466 15.928 1.00 41.12 86 SER A C 1
ATOM 662 O O . SER A 1 86 ? -5.059 5.207 14.991 1.00 41.12 86 SER A O 1
ATOM 664 N N . LYS A 1 87 ? -6.654 4.394 16.359 1.00 46.72 87 LYS A N 1
ATOM 665 C CA . LYS A 1 87 ? -7.760 5.224 15.862 1.00 46.72 87 LYS A CA 1
ATOM 666 C C . LYS A 1 87 ? -7.443 6.738 15.894 1.00 46.72 87 LYS A C 1
ATOM 668 O O . LYS A 1 87 ? -8.218 7.541 15.399 1.00 46.72 87 LYS A O 1
ATOM 673 N N . GLU A 1 88 ? -6.278 7.136 16.401 1.00 46.75 88 GLU A N 1
ATOM 674 C CA . GLU A 1 88 ? -5.730 8.485 16.453 1.00 46.75 88 GLU A CA 1
ATOM 675 C C . GLU A 1 88 ? -5.187 9.041 15.125 1.00 46.75 88 GLU A C 1
ATOM 677 O O . GLU A 1 88 ? -5.107 10.262 14.985 1.00 46.75 88 GLU A O 1
ATOM 682 N N . SER A 1 89 ? -4.830 8.222 14.123 1.00 40.75 89 SER A N 1
ATOM 683 C CA . SER A 1 89 ? -4.279 8.772 12.861 1.00 40.75 89 SER A CA 1
ATOM 684 C C . SER A 1 89 ? -5.332 9.394 11.934 1.00 40.75 89 SER A C 1
ATOM 686 O O . SER A 1 89 ? -4.985 10.254 11.129 1.00 40.75 89 SER A O 1
ATOM 688 N N . VAL A 1 90 ? -6.615 9.052 12.097 1.00 47.62 90 VAL A N 1
ATOM 689 C CA . VAL A 1 90 ? -7.733 9.797 11.480 1.00 47.62 90 VAL A CA 1
ATOM 690 C C . VAL A 1 90 ? -7.947 11.149 12.193 1.00 47.62 90 VAL A C 1
ATOM 692 O O . VAL A 1 90 ? -8.481 12.092 11.619 1.00 47.62 90 VAL A O 1
ATOM 695 N N . GLY A 1 91 ? -7.438 11.297 13.421 1.00 41.50 91 GLY A N 1
ATOM 696 C CA . GLY A 1 91 ? -7.617 12.482 14.260 1.00 41.50 91 GLY A CA 1
ATOM 697 C C . GLY A 1 91 ? -6.580 13.597 14.091 1.00 41.50 91 GLY A C 1
ATOM 698 O O . GLY A 1 91 ? -6.786 14.672 14.646 1.00 41.50 91 GLY A O 1
ATOM 699 N N . ARG A 1 92 ? -5.478 13.418 13.344 1.00 43.19 92 ARG A N 1
ATOM 700 C CA . ARG A 1 92 ? -4.474 14.499 13.185 1.00 43.19 92 ARG A CA 1
ATOM 701 C C . ARG A 1 92 ? -4.870 15.591 12.188 1.00 43.19 92 ARG A C 1
ATOM 703 O O . ARG A 1 92 ? -4.409 16.715 12.342 1.00 43.19 92 ARG A O 1
ATOM 710 N N . GLY A 1 93 ? -5.783 15.307 11.257 1.00 37.41 93 GLY A N 1
ATOM 711 C CA . GLY A 1 93 ? -6.485 16.359 10.509 1.00 37.41 93 GLY A CA 1
ATOM 712 C C . GLY A 1 93 ? -7.554 17.065 11.354 1.00 37.41 93 GLY A C 1
ATOM 713 O O . GLY A 1 93 ? -7.744 18.269 11.235 1.00 37.41 93 GLY A O 1
ATOM 714 N N . ALA A 1 94 ? -8.199 16.341 12.275 1.00 45.16 94 ALA A N 1
ATOM 715 C CA . ALA A 1 94 ? -9.275 16.874 13.112 1.00 45.16 94 ALA A CA 1
ATOM 716 C C . ALA A 1 94 ? -8.779 17.685 14.329 1.00 45.16 94 ALA A C 1
ATOM 718 O O . ALA A 1 94 ? -9.429 18.652 14.715 1.00 45.16 94 ALA A O 1
ATOM 719 N N . LYS A 1 95 ? -7.613 17.360 14.910 1.00 45.62 95 LYS A N 1
ATOM 720 C CA . LYS A 1 95 ? -7.037 18.106 16.052 1.00 45.62 95 LYS A CA 1
ATOM 721 C C . LYS A 1 95 ? -6.486 19.483 15.663 1.00 45.62 95 LYS A C 1
ATOM 723 O O . LYS A 1 95 ? -6.512 20.395 16.481 1.00 45.62 95 LYS A O 1
ATOM 728 N N . SER A 1 96 ? -6.031 19.663 14.417 1.00 44.47 96 SER A N 1
ATOM 729 C CA . SER A 1 96 ? -5.634 20.994 13.927 1.00 44.47 96 SER A CA 1
ATOM 730 C C . SER A 1 96 ? -6.845 21.909 13.743 1.00 44.47 96 SER A C 1
ATOM 732 O O . SER A 1 96 ? -6.753 23.109 13.985 1.00 44.47 96 SER A O 1
ATOM 734 N N . LEU A 1 97 ? -7.990 21.343 13.355 1.00 48.41 97 LEU A N 1
ATOM 735 C CA . LEU A 1 97 ? -9.233 22.092 13.207 1.00 48.41 97 LEU A CA 1
ATOM 736 C C . LEU A 1 97 ? -9.938 22.302 14.552 1.00 48.41 97 LEU A C 1
ATOM 738 O O . LEU A 1 97 ? -10.550 23.345 14.718 1.00 48.41 97 LEU A O 1
ATOM 742 N N . SER A 1 98 ? -9.809 21.408 15.544 1.00 50.44 98 SER A N 1
ATOM 743 C CA . SER A 1 98 ? -10.428 21.620 16.865 1.00 50.44 98 SER A CA 1
ATOM 744 C C . SER A 1 98 ? -9.838 22.818 17.606 1.00 50.44 98 SER A C 1
ATOM 746 O O . SER A 1 98 ? -10.591 23.559 18.224 1.00 50.44 98 SER A O 1
ATOM 748 N N . ASN A 1 99 ? -8.522 23.048 17.521 1.00 50.09 99 ASN A N 1
ATOM 749 C CA . ASN A 1 99 ? -7.913 24.235 18.129 1.00 50.09 99 ASN A CA 1
ATOM 750 C C . ASN A 1 99 ? -8.336 25.519 17.404 1.00 50.09 99 ASN A C 1
ATOM 752 O O . ASN A 1 99 ? -8.617 26.514 18.061 1.00 50.09 99 ASN A O 1
ATOM 756 N N . ILE A 1 100 ? -8.449 25.493 16.072 1.00 54.28 100 ILE A N 1
ATOM 757 C CA . ILE A 1 100 ? -8.936 26.646 15.301 1.00 54.28 100 ILE A CA 1
ATOM 758 C C . ILE A 1 100 ? -10.420 26.909 15.607 1.00 54.28 100 ILE A C 1
ATOM 760 O O . ILE A 1 100 ? -10.794 28.045 15.877 1.00 54.28 100 ILE A O 1
ATOM 764 N N . VAL A 1 101 ? -11.256 25.869 15.658 1.00 52.69 101 VAL A N 1
ATOM 765 C CA . VAL A 1 101 ? -12.682 25.979 16.006 1.00 52.69 101 VAL A CA 1
ATOM 766 C C . VAL A 1 101 ? -12.862 26.453 17.451 1.00 52.69 101 VAL A C 1
ATOM 768 O O . VAL A 1 101 ? -13.711 27.303 17.688 1.00 52.69 101 VAL A O 1
ATOM 771 N N . ALA A 1 102 ? -12.044 25.990 18.403 1.00 52.75 102 ALA A N 1
ATOM 772 C CA . ALA A 1 102 ? -12.093 26.438 19.798 1.00 52.75 102 ALA A CA 1
ATOM 773 C C . ALA A 1 102 ? -11.687 27.913 19.961 1.00 52.75 102 ALA A C 1
ATOM 775 O O . ALA A 1 102 ? -12.329 28.641 20.717 1.00 52.75 102 ALA A O 1
ATOM 776 N N . ILE A 1 103 ? -10.673 28.378 19.222 1.00 55.28 103 ILE A N 1
ATOM 777 C CA . ILE A 1 103 ? -10.269 29.794 19.216 1.00 55.28 103 ILE A CA 1
ATOM 778 C C . ILE A 1 103 ? -11.387 30.672 18.628 1.00 55.28 103 ILE A C 1
ATOM 780 O O . ILE A 1 103 ? -11.702 31.724 19.183 1.00 55.28 103 ILE A O 1
ATOM 784 N N . VAL A 1 104 ? -12.048 30.219 17.557 1.00 53.34 104 VAL A N 1
ATOM 785 C CA . VAL A 1 104 ? -13.160 30.953 16.925 1.00 53.34 104 VAL A CA 1
ATOM 786 C C . VAL A 1 104 ? -14.433 30.945 17.798 1.00 53.34 104 VAL A C 1
ATOM 788 O O . VAL A 1 104 ? -15.129 31.958 17.878 1.00 53.34 104 VAL A O 1
ATOM 791 N N . PHE A 1 105 ? -14.722 29.857 18.525 1.00 49.12 105 PHE A N 1
ATOM 792 C CA . PHE A 1 105 ? -15.856 29.788 19.466 1.00 49.12 105 PHE A CA 1
ATOM 793 C C . PHE A 1 105 ? -15.627 30.595 20.758 1.00 49.12 105 PHE A C 1
ATOM 795 O O . PHE A 1 105 ? -16.574 31.150 21.321 1.00 49.12 105 PHE A O 1
ATOM 802 N N . GLY A 1 106 ? -14.377 30.707 21.220 1.00 50.75 106 GLY A N 1
ATOM 803 C CA . GLY A 1 106 ? -14.021 31.503 22.400 1.00 50.75 106 GLY A CA 1
ATOM 804 C C . GLY A 1 106 ? -14.133 33.014 22.172 1.00 50.75 106 GLY A C 1
ATOM 805 O O . GLY A 1 106 ? -14.583 33.736 23.059 1.00 50.75 106 GLY A O 1
ATOM 806 N N . LEU A 1 107 ? -13.803 33.492 20.967 1.00 52.00 107 LEU A N 1
ATOM 807 C CA . LEU A 1 107 ? -13.910 34.913 20.604 1.00 52.00 107 LEU A CA 1
ATOM 808 C C . LEU A 1 107 ? -15.358 35.384 20.395 1.00 52.00 107 LEU A C 1
ATOM 810 O O . LEU A 1 107 ? -15.629 36.575 20.509 1.00 52.00 107 LEU A O 1
ATOM 814 N N . THR A 1 108 ? -16.286 34.469 20.103 1.00 54.09 108 THR A N 1
ATOM 815 C CA . THR A 1 108 ? -17.692 34.805 19.816 1.00 54.09 108 THR A CA 1
ATOM 816 C C . THR A 1 108 ? -18.606 34.699 21.030 1.00 54.09 108 THR A C 1
ATOM 818 O O . THR A 1 108 ? -19.614 35.396 21.082 1.00 54.09 108 THR A O 1
ATOM 821 N N . THR A 1 109 ? -18.267 33.865 22.018 1.00 53.28 109 THR A N 1
ATOM 822 C CA . THR A 1 109 ? -19.133 33.645 23.188 1.00 53.28 109 THR A CA 1
ATOM 823 C C . THR A 1 109 ? -18.616 34.272 24.479 1.00 53.28 109 THR A C 1
ATOM 825 O O . THR A 1 109 ? -19.401 34.421 25.407 1.00 53.28 109 THR A O 1
ATOM 828 N N . GLY A 1 110 ? -17.346 34.690 24.563 1.00 53.03 110 GLY A N 1
ATOM 829 C CA . GLY A 1 110 ? -16.842 35.461 25.708 1.00 53.03 110 GLY A CA 1
ATOM 830 C C . GLY A 1 110 ? -16.935 34.753 27.068 1.00 53.03 110 GLY A C 1
ATOM 831 O O . GLY A 1 110 ? -16.864 35.421 28.097 1.00 53.03 110 GLY A O 1
ATOM 832 N N . VAL A 1 111 ? -17.079 33.422 27.103 1.00 51.62 111 VAL A N 1
ATOM 833 C CA . VAL A 1 111 ? -17.131 32.649 28.352 1.00 51.62 111 VAL A CA 1
ATOM 834 C C . VAL A 1 111 ? -16.012 31.601 28.357 1.00 51.62 111 VAL A C 1
ATOM 836 O O . VAL A 1 111 ? -16.069 30.636 27.592 1.00 51.62 111 VAL A O 1
ATOM 839 N N . PRO A 1 112 ? -14.974 31.750 29.200 1.00 48.34 112 PRO A N 1
ATOM 840 C CA . PRO A 1 112 ? -13.968 30.712 29.373 1.00 48.34 112 PRO A CA 1
ATOM 841 C C . PRO A 1 112 ? -14.585 29.485 30.061 1.00 48.34 112 PRO A C 1
ATOM 843 O O . PRO A 1 112 ? -15.262 29.597 31.081 1.00 48.34 112 PRO A O 1
ATOM 846 N N . PHE A 1 113 ? -14.289 28.298 29.523 1.00 51.91 113 PHE A N 1
ATOM 847 C CA . PHE A 1 113 ? -14.786 26.966 29.924 1.00 51.91 113 PHE A CA 1
ATOM 848 C C . PHE A 1 113 ? -14.448 26.532 31.376 1.00 51.91 113 PHE A C 1
ATOM 850 O O . PHE A 1 113 ? -14.631 25.373 31.738 1.00 51.91 113 PHE A O 1
ATOM 857 N N . GLY A 1 114 ? -13.927 27.438 32.207 1.00 51.44 114 GLY A N 1
ATOM 858 C CA . GLY A 1 114 ? -13.426 27.176 33.559 1.00 51.44 114 GLY A CA 1
ATOM 859 C C . GLY A 1 114 ? -14.389 27.498 34.705 1.00 51.44 114 GLY A C 1
ATOM 860 O O . GLY A 1 114 ? -13.987 27.379 35.856 1.00 51.44 114 GLY A O 1
ATOM 861 N N . PHE A 1 115 ? -15.636 27.895 34.441 1.00 46.19 115 PHE A N 1
ATOM 862 C CA . PHE A 1 115 ? -16.589 28.294 35.487 1.00 46.19 115 PHE A CA 1
ATOM 863 C C . PHE A 1 115 ? -17.861 27.440 35.468 1.00 46.19 115 PHE A C 1
ATOM 865 O O . PHE A 1 115 ? -18.944 27.910 35.141 1.00 46.19 115 PHE A O 1
ATOM 872 N N . MET A 1 116 ? -17.753 26.160 35.830 1.00 45.81 116 MET A N 1
ATOM 873 C CA . MET A 1 116 ? -18.942 25.411 36.261 1.00 45.81 116 MET A CA 1
ATOM 874 C C . MET A 1 116 ? -18.620 24.284 37.247 1.00 45.81 116 MET A C 1
ATOM 876 O O . MET A 1 116 ? -19.160 23.190 37.162 1.00 45.81 116 MET A O 1
ATOM 880 N N . VAL A 1 117 ? -17.737 24.551 38.213 1.00 49.88 117 VAL A N 1
ATOM 881 C CA . VAL A 1 117 ? -17.658 23.761 39.454 1.00 49.88 117 VAL A CA 1
ATOM 882 C C . VAL A 1 117 ? -17.503 24.716 40.635 1.00 49.88 117 VAL A C 1
ATOM 884 O O . VAL A 1 117 ? -16.476 24.759 41.296 1.00 49.88 117 VAL A O 1
ATOM 887 N N . ALA A 1 118 ? -18.514 25.547 40.869 1.00 48.16 118 ALA A N 1
ATOM 888 C CA . ALA A 1 118 ? -18.698 26.241 42.141 1.00 48.16 118 ALA A CA 1
ATOM 889 C C . ALA A 1 118 ? -20.129 26.781 42.186 1.00 48.16 118 ALA A C 1
ATOM 891 O O . ALA A 1 118 ? -20.463 27.704 41.450 1.00 48.16 118 ALA A O 1
ATOM 892 N N . GLY A 1 119 ? -20.987 26.182 43.012 1.00 40.66 119 GLY A N 1
ATOM 893 C CA . GLY A 1 119 ? -22.358 26.661 43.177 1.00 40.66 119 GLY A CA 1
ATOM 894 C C . GLY A 1 119 ? -23.322 25.606 43.695 1.00 40.66 119 GLY A C 1
ATOM 895 O O . GLY A 1 119 ? -24.279 25.247 43.021 1.00 40.66 119 GLY A O 1
ATOM 896 N N . SER A 1 120 ? -23.063 25.100 44.896 1.00 50.50 120 SER A N 1
ATOM 897 C CA . SER A 1 120 ? -24.055 24.453 45.751 1.00 50.50 120 SER A CA 1
ATOM 898 C C . SER A 1 120 ? -25.254 25.385 45.977 1.00 50.50 120 SER A C 1
ATOM 900 O O . SER A 1 120 ? -25.118 26.417 46.630 1.00 50.50 120 SER A O 1
ATOM 902 N N . GLY A 1 121 ? -26.423 25.011 45.463 1.00 50.03 121 GLY A N 1
ATOM 903 C CA . GLY A 1 121 ? -27.698 25.671 45.736 1.00 50.03 121 GLY A CA 1
ATOM 904 C C . GLY A 1 121 ? -28.832 24.798 45.217 1.00 50.03 121 GLY A C 1
ATOM 905 O O . GLY A 1 121 ? -28.953 24.595 44.015 1.00 50.03 121 GLY A O 1
ATOM 906 N N . GLY A 1 122 ? -29.597 24.202 46.131 1.00 54.62 122 GLY A N 1
ATOM 907 C CA . GLY A 1 122 ? -30.615 23.201 45.832 1.00 54.62 122 GLY A CA 1
ATOM 908 C C . GLY A 1 122 ? -31.672 23.691 44.848 1.00 54.62 122 GLY A C 1
ATOM 909 O O . GLY A 1 122 ? -32.591 24.409 45.224 1.00 54.62 122 GLY A O 1
ATOM 910 N N . TRP A 1 123 ? -31.587 23.217 43.611 1.00 51.75 123 TRP A N 1
ATOM 911 C CA . TRP A 1 123 ? -32.728 23.102 42.715 1.00 51.75 123 TRP A CA 1
ATOM 912 C C . TRP A 1 123 ? -32.941 21.625 42.423 1.00 51.75 123 TRP A C 1
ATOM 914 O O . TRP A 1 123 ? -32.000 20.891 42.121 1.00 51.75 123 TRP A O 1
ATOM 924 N N . SER A 1 124 ? -34.189 21.183 42.589 1.00 61.59 124 SER A N 1
ATOM 925 C CA . SER A 1 124 ? -34.635 19.811 42.354 1.00 61.59 124 SER A CA 1
ATOM 926 C C . SER A 1 124 ? -34.056 19.301 41.037 1.00 61.59 124 SER A C 1
ATOM 928 O O . SER A 1 124 ? -34.240 19.966 40.016 1.00 61.59 124 SER A O 1
ATOM 930 N N . GLY A 1 125 ? -33.389 18.141 41.046 1.00 60.00 125 GLY A N 1
ATOM 931 C CA . GLY A 1 125 ? -32.667 17.584 39.890 1.00 60.00 125 GLY A CA 1
ATOM 932 C C . GLY A 1 125 ? -33.471 17.483 38.583 1.00 60.00 125 GLY A C 1
ATOM 933 O O . GLY A 1 125 ? -32.900 17.329 37.514 1.00 60.00 125 GLY A O 1
ATOM 934 N N . PHE A 1 126 ? -34.792 17.651 38.636 1.00 59.19 126 PHE A N 1
ATOM 935 C CA . PHE A 1 126 ? -35.646 17.827 37.467 1.00 59.19 126 PHE A CA 1
ATOM 936 C C . PHE A 1 126 ? -35.315 19.082 36.641 1.00 59.19 126 PHE A C 1
ATOM 938 O O . PHE A 1 126 ? -35.289 19.003 35.418 1.00 59.19 126 PHE A O 1
ATOM 945 N N . ALA A 1 127 ? -35.005 20.223 37.265 1.00 68.19 127 ALA A N 1
ATOM 946 C CA . ALA A 1 127 ? -34.740 21.470 36.540 1.00 68.19 127 ALA A CA 1
ATOM 947 C C . ALA A 1 127 ? -33.412 21.419 35.766 1.00 68.19 127 ALA A C 1
ATOM 949 O O . ALA A 1 127 ? -33.333 21.872 34.627 1.00 68.19 127 ALA A O 1
ATOM 950 N N . THR A 1 128 ? -32.380 20.804 36.346 1.00 73.25 128 THR A N 1
ATOM 951 C CA . THR A 1 128 ? -31.081 20.626 35.685 1.00 73.25 128 THR A CA 1
ATOM 952 C C . THR A 1 128 ? -31.175 19.652 34.516 1.00 73.25 128 THR A C 1
ATOM 954 O O . THR A 1 128 ? -30.633 19.930 33.449 1.00 73.25 128 THR A O 1
ATOM 957 N N . ILE A 1 129 ? -31.926 18.557 34.669 1.00 77.44 129 ILE A N 1
ATOM 958 C CA . ILE A 1 129 ? -32.181 17.608 33.577 1.00 77.44 129 ILE A CA 1
ATOM 959 C C . ILE A 1 129 ? -32.948 18.287 32.435 1.00 77.44 129 ILE A C 1
ATOM 961 O O . ILE A 1 129 ? -32.578 18.118 31.275 1.00 77.44 129 ILE A O 1
ATOM 965 N N . VAL A 1 130 ? -33.961 19.108 32.736 1.00 79.56 130 VAL A N 1
ATOM 966 C CA . VAL A 1 130 ? -34.724 19.847 31.715 1.00 79.56 130 VAL A CA 1
ATOM 967 C C . VAL A 1 130 ? -33.835 20.834 30.955 1.00 79.56 130 VAL A C 1
ATOM 969 O O . VAL A 1 130 ? -33.886 20.869 29.728 1.00 79.56 130 VAL A O 1
ATOM 972 N N . VAL A 1 131 ? -32.966 21.578 31.643 1.00 81.44 131 VAL A N 1
ATOM 973 C CA . VAL A 1 131 ? -32.023 22.506 30.991 1.00 81.44 131 VAL A CA 1
ATOM 974 C C . VAL A 1 131 ? -31.033 21.756 30.097 1.00 81.44 131 VAL A C 1
ATOM 976 O O . VAL A 1 131 ? -30.778 22.186 28.974 1.00 81.44 131 VAL A O 1
ATOM 979 N N . ILE A 1 132 ? -30.524 20.604 30.542 1.00 82.56 132 ILE A N 1
ATOM 980 C CA . ILE A 1 132 ? -29.635 19.764 29.729 1.00 82.56 132 ILE A CA 1
ATOM 981 C C . ILE A 1 132 ? -30.369 19.264 28.480 1.00 82.56 132 ILE A C 1
ATOM 983 O O . ILE A 1 132 ? -29.833 19.383 27.379 1.00 82.56 132 ILE A O 1
ATOM 987 N N . ILE A 1 133 ? -31.603 18.768 28.616 1.00 85.06 133 ILE A N 1
ATOM 988 C CA . ILE A 1 133 ? -32.413 18.306 27.479 1.00 85.06 133 ILE A CA 1
ATOM 989 C C . ILE A 1 133 ? -32.657 19.452 26.492 1.00 85.06 133 ILE A C 1
ATOM 991 O O . ILE A 1 133 ? -32.447 19.269 25.295 1.00 85.06 133 ILE A O 1
ATOM 995 N N . ILE A 1 134 ? -33.027 20.644 26.969 1.00 88.19 134 ILE A N 1
ATOM 996 C CA . ILE A 1 134 ? -33.232 21.817 26.106 1.00 88.19 134 ILE A CA 1
ATOM 997 C C . ILE A 1 134 ? -31.936 22.174 25.369 1.00 88.19 134 ILE A C 1
ATOM 999 O O . ILE A 1 134 ? -31.965 22.362 24.153 1.00 88.19 134 ILE A O 1
ATOM 1003 N N . CYS A 1 135 ? -30.790 22.183 26.054 1.00 86.38 135 CYS A N 1
ATOM 1004 C CA . CYS A 1 135 ? -29.491 22.410 25.420 1.00 86.38 135 CYS A CA 1
ATOM 1005 C C . CYS A 1 135 ? -29.178 21.360 24.340 1.00 86.38 135 CYS A C 1
ATOM 1007 O O . CYS A 1 135 ? -28.762 21.724 23.240 1.00 86.38 135 CYS A O 1
ATOM 1009 N N . PHE A 1 136 ? -29.426 20.073 24.604 1.00 90.31 136 PHE A N 1
ATOM 1010 C CA . PHE A 1 136 ? -29.244 19.012 23.607 1.00 90.31 136 PHE A CA 1
ATOM 1011 C C . PHE A 1 136 ? -30.156 19.199 22.394 1.00 90.31 136 PHE A C 1
ATOM 1013 O O . PHE A 1 136 ? -29.704 19.035 21.260 1.00 90.31 136 PHE A O 1
ATOM 1020 N N . PHE A 1 137 ? -31.413 19.584 22.613 1.00 91.00 137 PHE A N 1
ATOM 1021 C CA . PHE A 1 137 ? -32.356 19.870 21.536 1.00 91.00 137 PHE A CA 1
ATOM 1022 C C . PHE A 1 137 ? -31.882 21.055 20.688 1.00 91.00 137 PHE A C 1
ATOM 1024 O O . PHE A 1 137 ? -31.804 20.930 19.468 1.00 91.00 137 PHE A O 1
ATOM 1031 N N . VAL A 1 138 ? -31.485 22.170 21.303 1.00 91.19 138 VAL A N 1
ATOM 1032 C CA . VAL A 1 138 ? -30.993 23.352 20.575 1.00 91.19 138 VAL A CA 1
ATOM 1033 C C . VAL A 1 138 ? -29.761 23.008 19.732 1.00 91.19 138 VAL A C 1
ATOM 1035 O O . VAL A 1 138 ? -29.720 23.338 18.547 1.00 91.19 138 VAL A O 1
ATOM 1038 N N . VAL A 1 139 ? -28.795 22.274 20.294 1.00 89.88 139 VAL A N 1
ATOM 1039 C CA . VAL A 1 139 ? -27.588 21.846 19.564 1.00 89.88 139 VAL A CA 1
ATOM 1040 C C . VAL A 1 139 ? -27.932 20.886 18.420 1.00 89.88 139 VAL A C 1
ATOM 1042 O O . VAL A 1 139 ? -27.408 21.038 17.314 1.00 89.88 139 VAL A O 1
ATOM 1045 N N . TYR A 1 140 ? -28.836 19.930 18.651 1.00 91.56 140 TYR A N 1
ATOM 1046 C CA . TYR A 1 140 ? -29.289 18.986 17.628 1.00 91.56 140 TYR A CA 1
ATOM 1047 C C . TYR A 1 140 ? -29.972 19.699 16.455 1.00 91.56 140 TYR A C 1
ATOM 1049 O O . TYR A 1 140 ? -29.631 19.450 15.297 1.00 91.56 140 TYR A O 1
ATOM 1057 N N . TYR A 1 141 ? -30.905 20.613 16.735 1.00 90.12 141 TYR A N 1
ATOM 1058 C CA . TYR A 1 141 ? -31.621 21.350 15.693 1.00 90.12 141 TYR A CA 1
ATOM 1059 C C . TYR A 1 141 ? -30.713 22.319 14.938 1.00 90.12 141 TYR A C 1
ATOM 1061 O O . TYR A 1 141 ? -30.844 22.437 13.719 1.00 90.12 141 TYR A O 1
ATOM 1069 N N . PHE A 1 142 ? -29.750 22.942 15.620 1.00 91.25 142 PHE A N 1
ATOM 1070 C CA . PHE A 1 142 ? -28.745 23.781 14.976 1.00 91.25 142 PHE A CA 1
ATOM 1071 C C . PHE A 1 142 ? -27.915 22.986 13.958 1.00 91.25 142 PHE A C 1
ATOM 1073 O O . PHE A 1 142 ? -27.815 23.372 12.793 1.00 91.25 142 PHE A O 1
ATOM 1080 N N . TRP A 1 143 ? -27.392 21.821 14.349 1.00 86.06 143 TRP A N 1
ATOM 1081 C CA . TRP A 1 143 ? -26.635 20.960 13.434 1.00 86.06 143 TRP A CA 1
ATOM 1082 C C . TRP A 1 143 ? -27.494 20.375 12.313 1.00 86.06 143 TRP A C 1
ATOM 1084 O O . TRP A 1 143 ? -27.034 20.285 11.174 1.00 86.06 143 TRP A O 1
ATOM 1094 N N . LYS A 1 144 ? -28.753 20.025 12.596 1.00 88.81 144 LYS A N 1
ATOM 1095 C CA . LYS A 1 144 ? -29.700 19.571 11.572 1.00 88.81 144 LYS A CA 1
ATOM 1096 C C . LYS A 1 144 ? -29.936 20.655 10.519 1.00 88.81 144 LYS A C 1
ATOM 1098 O O . LYS A 1 144 ? -29.927 20.334 9.335 1.00 88.81 144 LYS A O 1
ATOM 1103 N N . PHE A 1 145 ? -30.085 21.916 10.928 1.00 88.38 145 PHE A N 1
ATOM 1104 C CA . PHE A 1 145 ? -30.241 23.053 10.017 1.00 88.38 145 PHE A CA 1
ATOM 1105 C C . PHE A 1 145 ? -28.996 23.270 9.149 1.00 88.38 145 PHE A C 1
ATOM 1107 O O . PHE A 1 145 ? -29.112 23.376 7.929 1.00 88.38 145 PHE A O 1
ATOM 1114 N N . VAL A 1 146 ? -27.801 23.236 9.749 1.00 88.94 146 VAL A N 1
ATOM 1115 C CA . VAL A 1 146 ? -26.528 23.340 9.013 1.00 88.94 146 VAL A CA 1
ATOM 1116 C C . VAL A 1 146 ? -26.384 22.208 7.992 1.00 88.94 146 VAL A C 1
ATOM 1118 O O . VAL A 1 146 ? -26.018 22.454 6.844 1.00 88.94 146 VAL A O 1
ATOM 1121 N N . PHE A 1 147 ? -26.713 20.971 8.370 1.00 86.62 147 PHE A N 1
ATOM 1122 C CA . PHE A 1 147 ? -26.606 19.818 7.474 1.00 86.62 147 PHE A CA 1
ATOM 1123 C C . PHE A 1 147 ? -27.620 19.877 6.323 1.00 86.62 147 PHE A C 1
ATOM 1125 O O . PHE A 1 147 ? -27.295 19.516 5.192 1.00 86.62 147 PHE A O 1
ATOM 1132 N N . TRP A 1 148 ? -28.832 20.371 6.586 1.00 78.31 148 TRP A N 1
ATOM 1133 C CA . TRP A 1 148 ? -29.851 20.574 5.555 1.00 78.31 148 TRP A CA 1
ATOM 1134 C C . TRP A 1 148 ? -29.467 21.696 4.582 1.00 78.31 148 TRP A C 1
ATOM 1136 O O . TRP A 1 148 ? -29.572 21.515 3.370 1.00 78.31 148 TRP A O 1
ATOM 1146 N N . GLY A 1 149 ? -28.930 22.809 5.091 1.00 81.31 149 GLY A N 1
ATOM 1147 C CA . GLY A 1 149 ? -28.405 23.896 4.260 1.00 81.31 149 GLY A CA 1
ATOM 1148 C C . GLY A 1 149 ? -27.232 23.447 3.386 1.00 81.31 149 GLY A C 1
ATOM 1149 O O . GLY A 1 149 ? -27.212 23.720 2.189 1.00 81.31 149 GLY A O 1
ATOM 1150 N N . LEU A 1 150 ? -26.298 22.670 3.945 1.00 74.81 150 LEU A N 1
ATOM 1151 C CA . LEU A 1 150 ? -25.170 22.124 3.188 1.00 74.81 150 LEU A CA 1
ATOM 1152 C C . LEU A 1 150 ? -25.633 21.130 2.110 1.00 74.81 150 LEU A C 1
ATOM 1154 O O . LEU A 1 150 ? -25.115 21.142 0.995 1.00 74.81 150 LEU A O 1
ATOM 1158 N N . ARG A 1 151 ? -26.642 20.301 2.408 1.00 76.12 151 ARG A N 1
ATOM 1159 C CA . ARG A 1 151 ? -27.262 19.392 1.431 1.00 76.12 151 ARG A CA 1
ATOM 1160 C C . ARG A 1 151 ? -27.893 20.161 0.267 1.00 76.12 151 ARG A C 1
ATOM 1162 O O . ARG A 1 151 ? -27.727 19.718 -0.867 1.00 76.12 151 ARG A O 1
ATOM 1169 N N . SER A 1 152 ? -28.560 21.282 0.553 1.00 74.38 152 SER A N 1
ATOM 1170 C CA . SER A 1 152 ? -29.166 22.170 -0.449 1.00 74.38 152 SER A CA 1
ATOM 1171 C C . SER A 1 152 ? -28.111 22.830 -1.342 1.00 74.38 152 SER A C 1
ATOM 1173 O O . SER A 1 152 ? -28.271 22.877 -2.558 1.00 74.38 152 SER A O 1
ATOM 1175 N N . LEU A 1 153 ? -26.992 23.265 -0.755 1.00 64.69 153 LEU A N 1
ATOM 1176 C CA . LEU A 1 153 ? -25.897 23.895 -1.496 1.00 64.69 153 LEU A CA 1
ATOM 1177 C C . LEU A 1 153 ? -25.179 22.899 -2.423 1.00 64.69 153 LEU A C 1
ATOM 1179 O O . LEU A 1 153 ? -24.801 23.231 -3.541 1.00 64.69 153 LEU A O 1
ATOM 1183 N N . ILE A 1 154 ? -25.014 21.650 -1.974 1.00 68.19 154 ILE A N 1
ATOM 1184 C CA . ILE A 1 154 ? -24.407 20.586 -2.786 1.00 68.19 154 ILE A CA 1
ATOM 1185 C C . ILE A 1 154 ? -25.325 20.198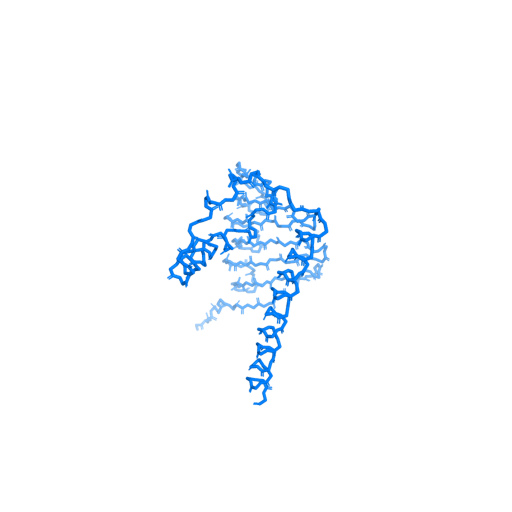 -3.955 1.00 68.19 154 ILE A C 1
ATOM 1187 O O . ILE A 1 154 ? -24.819 19.878 -5.024 1.00 68.19 154 ILE A O 1
ATOM 1191 N N . SER A 1 155 ? -26.654 20.234 -3.801 1.00 61.25 155 SER A N 1
ATOM 1192 C CA . SER A 1 155 ? -27.564 19.929 -4.917 1.00 61.25 155 SER A CA 1
ATOM 1193 C C . SER A 1 155 ? -27.584 20.989 -6.020 1.00 61.25 155 SER A C 1
ATOM 1195 O O . SER A 1 155 ? -27.806 20.623 -7.167 1.00 61.25 155 SER A O 1
ATOM 1197 N N . GLU A 1 156 ? -27.317 22.262 -5.715 1.00 64.31 156 GLU A N 1
ATOM 1198 C CA . GLU A 1 156 ? -27.220 23.322 -6.736 1.00 64.31 156 GLU A CA 1
ATOM 1199 C C . GLU A 1 156 ? -25.913 23.255 -7.539 1.00 64.31 156 GLU A C 1
ATOM 1201 O O . GLU A 1 156 ? -25.893 23.627 -8.704 1.00 64.31 156 GLU A O 1
ATOM 1206 N N . PHE A 1 157 ? -24.830 22.729 -6.957 1.00 55.81 157 PHE A N 1
ATOM 1207 C CA . PHE A 1 157 ? -23.551 22.537 -7.659 1.00 55.81 157 PHE A CA 1
ATOM 1208 C C . PHE A 1 157 ? -23.537 21.350 -8.636 1.00 55.81 157 PHE A C 1
ATOM 1210 O O . PHE A 1 157 ? -22.605 21.228 -9.430 1.00 55.81 157 PHE A O 1
ATOM 1217 N N . PHE A 1 158 ? -24.524 20.456 -8.550 1.00 56.12 158 PHE A N 1
ATOM 1218 C CA . PHE A 1 158 ? -24.617 19.235 -9.359 1.00 56.12 158 PHE A CA 1
ATOM 1219 C C . PHE A 1 158 ? -25.782 19.253 -10.368 1.00 56.12 158 PHE A C 1
ATOM 1221 O O . PHE A 1 158 ? -26.112 18.194 -10.905 1.00 56.12 158 PHE A O 1
ATOM 1228 N N . ASN A 1 159 ? -26.383 20.421 -10.633 1.00 51.62 159 ASN A N 1
ATOM 1229 C CA . ASN A 1 159 ? -27.364 20.624 -11.706 1.00 51.62 159 ASN A CA 1
ATOM 1230 C C . ASN A 1 159 ? -26.793 21.532 -12.800 1.00 51.62 159 ASN A C 1
ATOM 1232 O O . ASN A 1 159 ? -26.309 22.628 -12.443 1.00 51.62 159 ASN A O 1
#

Secondary structure (DSSP, 8-state):
-------EEEEE-TTS-EEEEEEETTEEEEEEEEE-TTS-EEEEEEETTEEEEEEEEEPTTS-EEEEEEBTTB--S--B-------TTTTHHHHHHHHHHHHHHHHHHH---TT--S-------HHHHHHHHHHHHHHHHHHHHHHHHHHHHHHHHTT-

Foldseek 3Di:
DPPQPQDQDWDQDPQRKIKGGGDTPNAQAAWIWIAHPQRKIKTAGDDRNEGAAWIWIQHPVRQIWTAGDDRNHRPDPTPRPRCPVPVCVVCPVVVVVVVVVVVVVCVPPVDDPPPDPDDDDDDPVVVVVVVVVVVVVVVVVVVVVVVVVVVVVVVVVVD

Sequence (159 aa):
MVNKRHDKGTFTMEDGGTYVGTTKDGVPHGQGTYTWTSGEKYVGKWKDGKQHGQGTLTKSDGKKHVGKWKDGELHGKGTHKEISVSKESVGRGAKSLSNIVAIVFGLTTGVPFGFMVAGSGGWSGFATIVVIIICFFVVYYFWKFVFWGLRSLISEFFN

pLDDT: mean 70.27, std 17.67, range [33.5, 92.06]